Protein AF-A0A2V1NZA7-F1 (afdb_monomer)

pLDDT: mean 83.91, std 18.65, range [34.03, 98.44]

Nearest PDB structures (foldseek):
  2zdi-assembly1_B-2  TM=2.696E-01  e=7.679E+00  Pyrococcus horikoshii

Mean predicted aligned error: 8.19 Å

Sequence (92 aa):
MLQDVEGKMTARHDLQEVIELLQASDNPVAQMRDWISDSGGDWCDDSHAGLFEVQYLGIAGIGVGPVAAVRAWIKNATATIQSDVAAYSLAS

Organism: NCBI:txid1914409

Secondary structure (DSSP, 8-state):
----STTSS-----HHHHHHHHHH-S-HHHHHHHHHHHTT----TT-SSSEEEEEETTEEEEEESHHHHHHHHHHHHHHHHHHHHHHHHH--

Radius of gyration: 15.6 Å; Cα contacts (8 Å, |Δi|>4): 86; chains: 1; bounding box: 34×48×39 Å

Foldseek 3Di:
DPDPDPPLDPDPDDLVNLLVPLVPDPCSLVVLCVVCVSVVHDDDPVQQAAWDWRQDPNFIAIDGDSVRSSVSRSVRSVVVVVVVVVVVVVVD

Solvent-accessible surface area (backbone atoms only — not comparable to full-atom values): 5594 Å² total; per-residue (Å²): 144,85,88,83,68,87,88,77,66,72,80,79,71,52,74,65,58,50,46,54,53,43,72,71,40,96,50,42,55,62,53,51,47,50,52,39,45,76,72,71,46,87,77,78,86,85,47,78,84,39,85,26,77,41,79,55,98,91,41,65,5,62,25,70,8,56,68,40,3,48,54,35,26,50,52,45,52,52,50,50,56,5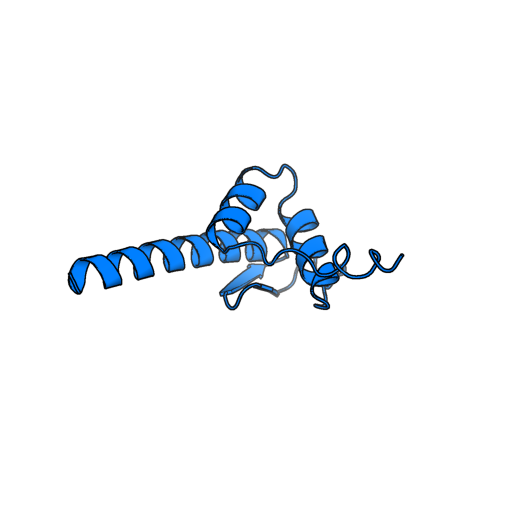5,49,53,54,51,54,52,65,75,75,108

Structure (mmCIF, N/CA/C/O backbone):
data_AF-A0A2V1NZA7-F1
#
_entry.id   AF-A0A2V1NZA7-F1
#
loop_
_atom_site.group_PDB
_atom_site.id
_atom_site.type_symbol
_atom_site.label_atom_id
_atom_site.label_alt_id
_atom_site.label_comp_id
_atom_site.label_asym_id
_atom_site.label_entity_id
_atom_site.label_seq_id
_atom_site.pdbx_PDB_ins_code
_atom_site.Cartn_x
_atom_site.Cartn_y
_atom_site.Cartn_z
_atom_site.occupancy
_atom_site.B_iso_or_equiv
_atom_site.auth_seq_id
_atom_site.auth_comp_id
_atom_site.auth_asym_id
_atom_site.auth_atom_id
_atom_site.pdbx_PDB_model_num
ATOM 1 N N . MET A 1 1 ? -5.691 -38.655 6.509 1.00 41.91 1 MET A N 1
ATOM 2 C CA . MET A 1 1 ? -4.546 -37.869 6.011 1.00 41.91 1 MET A CA 1
ATOM 3 C C . MET A 1 1 ? -5.059 -36.973 4.897 1.00 41.91 1 MET A C 1
ATOM 5 O O . MET A 1 1 ? -5.052 -37.370 3.746 1.00 41.91 1 MET A O 1
ATOM 9 N N . LEU A 1 2 ? -5.637 -35.837 5.278 1.00 42.94 2 LEU A N 1
ATOM 10 C CA . LEU A 1 2 ? -6.049 -34.754 4.383 1.00 42.94 2 LEU A CA 1
ATOM 11 C C . LEU A 1 2 ? -5.824 -33.472 5.188 1.00 42.94 2 LEU A C 1
ATOM 13 O O . LEU A 1 2 ? -6.741 -32.945 5.806 1.00 42.94 2 LEU A O 1
ATOM 17 N N . GLN A 1 3 ? -4.562 -33.071 5.289 1.00 45.06 3 GLN A N 1
ATOM 18 C CA . GLN A 1 3 ? -4.145 -31.784 5.836 1.00 45.06 3 GLN A CA 1
ATOM 19 C C . GLN A 1 3 ? -3.222 -31.159 4.799 1.00 45.06 3 GLN A C 1
ATOM 21 O O . GLN A 1 3 ? -2.025 -31.195 4.994 1.00 45.06 3 GLN A O 1
ATOM 26 N N . ASP A 1 4 ? -3.758 -30.693 3.668 1.00 46.12 4 ASP A N 1
ATOM 27 C CA . ASP A 1 4 ? -2.933 -30.081 2.607 1.00 46.12 4 ASP A CA 1
ATOM 28 C C . ASP A 1 4 ? -3.714 -29.075 1.736 1.00 46.12 4 ASP A C 1
ATOM 30 O O . ASP A 1 4 ? -3.459 -28.936 0.542 1.00 46.12 4 ASP A O 1
ATOM 34 N N . VAL A 1 5 ? -4.685 -28.343 2.304 1.00 45.31 5 VAL A N 1
ATOM 35 C CA . VAL A 1 5 ? -5.319 -27.213 1.577 1.00 45.31 5 VAL A CA 1
ATOM 36 C C . VAL A 1 5 ? -5.463 -25.931 2.412 1.00 45.31 5 VAL A C 1
ATOM 38 O O . VAL A 1 5 ? -5.661 -24.861 1.849 1.00 45.31 5 VAL A O 1
ATOM 41 N N . GLU A 1 6 ? -5.259 -25.973 3.732 1.00 44.12 6 GLU A N 1
ATOM 42 C CA . GLU A 1 6 ? -5.32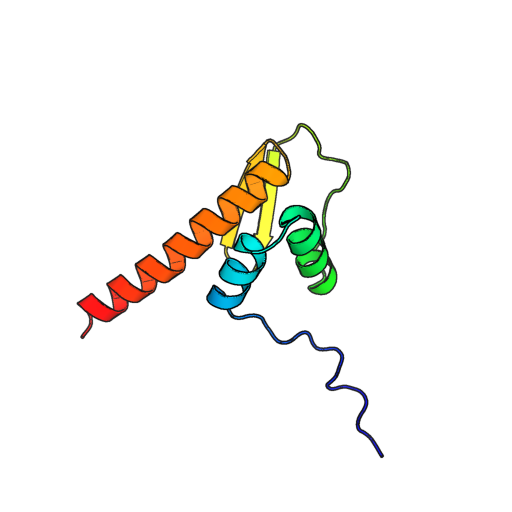3 -24.770 4.591 1.00 44.12 6 GLU A CA 1
ATOM 43 C C . GLU A 1 6 ? -4.034 -23.926 4.594 1.00 44.12 6 GLU A C 1
ATOM 45 O O . GLU A 1 6 ? -4.023 -22.821 5.123 1.00 44.12 6 GLU A O 1
ATOM 50 N N . GLY A 1 7 ? -2.952 -24.395 3.961 1.00 37.38 7 GLY A N 1
ATOM 51 C CA . GLY A 1 7 ? -1.667 -23.680 3.907 1.00 37.38 7 GLY A CA 1
ATOM 52 C C . GLY A 1 7 ? -1.515 -22.678 2.756 1.00 37.38 7 GLY A C 1
ATOM 53 O O . GLY A 1 7 ? -0.466 -22.052 2.637 1.00 37.38 7 GLY A O 1
ATOM 54 N N . LYS A 1 8 ? -2.519 -22.531 1.881 1.00 36.72 8 LYS A N 1
ATOM 55 C CA . LYS A 1 8 ? -2.422 -21.694 0.671 1.00 36.72 8 LYS A CA 1
ATOM 56 C C . LYS A 1 8 ? -3.671 -20.843 0.457 1.00 36.72 8 LYS A C 1
ATOM 58 O O . LYS A 1 8 ? -4.246 -20.808 -0.625 1.00 36.72 8 LYS A O 1
ATOM 63 N N . MET A 1 9 ? -4.107 -20.183 1.521 1.00 34.03 9 MET A N 1
ATOM 64 C CA . MET A 1 9 ? -5.224 -19.24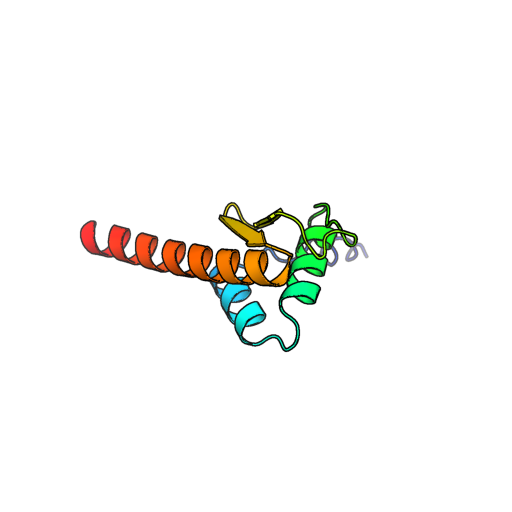4 1.474 1.00 34.03 9 MET A CA 1
ATOM 65 C C . MET A 1 9 ? -4.897 -17.995 2.291 1.00 34.03 9 MET A C 1
ATOM 67 O O . MET A 1 9 ? -5.690 -17.617 3.144 1.00 34.03 9 MET A O 1
ATOM 71 N N . THR A 1 10 ? -3.684 -17.458 2.054 1.00 44.41 10 THR A N 1
ATOM 72 C CA . THR A 1 10 ? -3.153 -16.160 2.522 1.00 44.41 10 THR A CA 1
ATOM 73 C C . THR A 1 10 ? -4.008 -15.552 3.622 1.00 44.41 10 THR A C 1
ATOM 75 O O . THR A 1 10 ? -5.045 -14.953 3.335 1.00 44.41 10 THR A O 1
ATOM 78 N N . ALA A 1 11 ? -3.594 -15.753 4.881 1.00 48.78 11 ALA A N 1
ATOM 79 C CA . ALA A 1 11 ? -4.222 -15.098 6.021 1.00 48.78 11 ALA A CA 1
ATOM 80 C C . ALA A 1 11 ? -4.481 -13.643 5.626 1.00 48.78 11 ALA A C 1
ATOM 82 O O . ALA A 1 11 ? -3.557 -12.930 5.234 1.00 48.78 11 ALA A O 1
ATOM 83 N N . ARG A 1 12 ? -5.759 -13.260 5.574 1.00 56.00 12 ARG A N 1
ATOM 84 C CA . ARG A 1 12 ? -6.156 -11.912 5.188 1.00 56.00 12 ARG A CA 1
ATOM 85 C C . ARG A 1 12 ? -5.529 -10.991 6.223 1.00 56.00 12 ARG A C 1
ATOM 87 O O . ARG A 1 12 ? -6.047 -10.932 7.333 1.00 56.00 12 ARG A O 1
ATOM 94 N N . HIS A 1 13 ? -4.419 -10.345 5.873 1.00 64.19 13 HIS A N 1
ATOM 95 C CA . HIS A 1 13 ? -3.799 -9.361 6.745 1.00 64.19 13 HIS A CA 1
ATOM 96 C C . HIS A 1 13 ? -4.870 -8.336 7.115 1.00 64.19 13 HIS A C 1
ATOM 98 O O . HIS A 1 13 ? -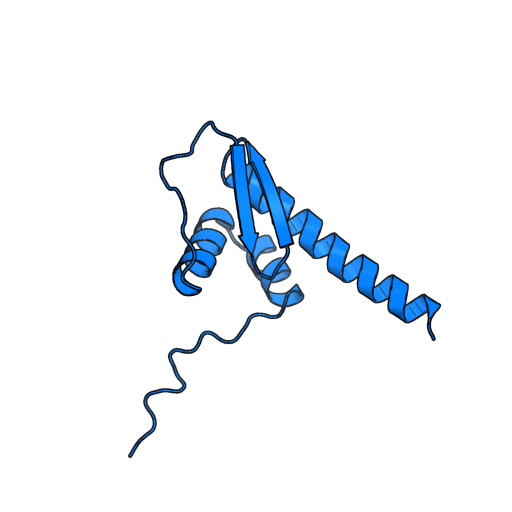5.605 -7.852 6.238 1.00 64.19 13 HIS A O 1
ATOM 104 N N . ASP A 1 14 ? -5.000 -8.041 8.403 1.00 86.44 14 ASP A N 1
ATOM 105 C CA . ASP A 1 14 ? -5.826 -6.915 8.799 1.00 86.44 14 ASP A CA 1
ATOM 106 C C . ASP A 1 14 ? -5.148 -5.606 8.358 1.00 86.44 14 ASP A C 1
ATOM 108 O O . ASP A 1 14 ? -3.947 -5.549 8.087 1.00 86.44 14 ASP A O 1
ATOM 112 N N . LEU A 1 15 ? -5.935 -4.541 8.193 1.00 91.19 15 LEU A N 1
ATOM 113 C CA . LEU A 1 15 ? -5.420 -3.296 7.623 1.00 91.19 15 LEU A CA 1
ATOM 114 C C . LEU A 1 15 ? -4.283 -2.693 8.467 1.00 91.19 15 LEU A C 1
ATOM 116 O O . LEU A 1 15 ? -3.389 -2.054 7.912 1.00 91.19 15 LEU A O 1
ATOM 120 N N . GLN A 1 16 ? -4.316 -2.893 9.786 1.00 93.00 16 GLN A N 1
ATOM 121 C CA . GLN A 1 16 ? -3.317 -2.352 10.698 1.00 93.00 16 GLN A CA 1
ATOM 122 C C . GLN A 1 16 ? -1.979 -3.085 10.548 1.00 93.00 16 GLN A C 1
ATOM 124 O O . GLN A 1 16 ? -0.951 -2.432 10.373 1.00 93.00 16 GLN A O 1
ATOM 129 N N . GLU A 1 17 ? -2.000 -4.415 10.516 1.00 93.69 17 GLU A N 1
ATOM 130 C CA . GLU A 1 17 ? -0.827 -5.258 10.291 1.00 93.69 17 GLU A CA 1
ATOM 131 C C . GLU A 1 17 ? -0.152 -4.918 8.954 1.00 93.69 17 GLU A C 1
ATOM 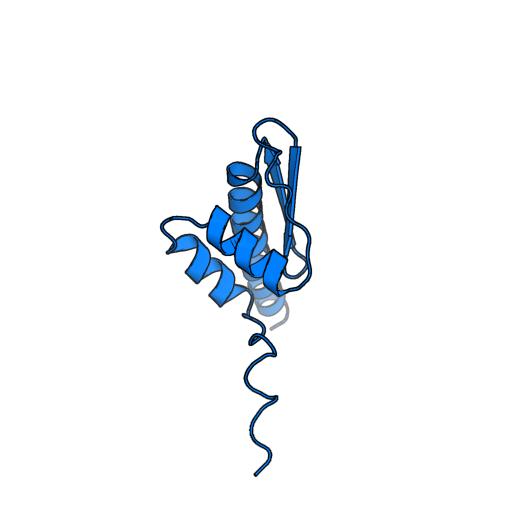133 O O . GLU A 1 17 ? 1.064 -4.741 8.896 1.00 93.69 17 GLU A O 1
ATOM 138 N N . VAL A 1 18 ? -0.930 -4.730 7.879 1.00 94.81 18 VAL A N 1
ATOM 139 C CA . VAL A 1 18 ? -0.388 -4.329 6.566 1.00 94.81 18 VAL A CA 1
ATOM 140 C C . VAL A 1 18 ? 0.355 -2.996 6.641 1.00 94.81 18 VAL A C 1
ATOM 142 O O . VAL A 1 18 ? 1.433 -2.856 6.060 1.00 94.81 18 VAL A O 1
ATOM 145 N N . ILE A 1 19 ? -0.211 -2.003 7.334 1.00 96.31 19 ILE A N 1
ATOM 146 C CA . ILE A 1 19 ? 0.425 -0.691 7.493 1.00 96.31 19 ILE A CA 1
ATOM 147 C C . ILE A 1 19 ? 1.745 -0.835 8.251 1.00 96.31 19 ILE A C 1
ATOM 149 O O . ILE A 1 19 ? 2.758 -0.301 7.798 1.00 96.31 19 ILE A O 1
ATOM 153 N N . GLU A 1 20 ? 1.743 -1.557 9.371 1.00 96.44 20 GLU A N 1
ATOM 154 C CA . GLU A 1 20 ? 2.925 -1.758 10.213 1.00 96.44 20 GLU A CA 1
ATOM 155 C C . GLU A 1 20 ? 4.040 -2.485 9.448 1.00 96.44 20 GLU A C 1
ATOM 157 O O . GLU A 1 20 ? 5.188 -2.033 9.448 1.00 96.44 20 GLU A O 1
ATOM 162 N N . LEU A 1 21 ? 3.699 -3.546 8.710 1.00 96.38 21 LEU A N 1
ATOM 163 C CA . LEU A 1 21 ? 4.645 -4.298 7.885 1.00 96.38 21 LEU A CA 1
ATOM 164 C C . LEU A 1 21 ? 5.265 -3.431 6.780 1.00 96.38 21 LEU A C 1
ATOM 166 O O . LEU A 1 21 ? 6.483 -3.447 6.611 1.00 96.38 21 LEU A O 1
ATOM 170 N N . LEU A 1 22 ? 4.468 -2.627 6.064 1.00 96.69 22 LEU A N 1
ATOM 171 C CA . LEU A 1 22 ? 4.997 -1.737 5.021 1.00 96.69 22 LEU A CA 1
ATOM 172 C C . LEU A 1 22 ? 5.862 -0.614 5.589 1.00 96.69 22 LEU A C 1
ATOM 174 O O . LEU A 1 22 ? 6.841 -0.222 4.959 1.00 96.69 22 LEU A O 1
ATOM 178 N N . GLN A 1 23 ? 5.509 -0.074 6.754 1.00 96.50 23 GLN A N 1
ATOM 179 C CA . GLN A 1 23 ? 6.301 0.970 7.403 1.00 96.50 23 GLN A CA 1
ATOM 180 C C . GLN A 1 23 ? 7.644 0.444 7.918 1.00 96.50 23 GLN A C 1
ATOM 182 O O . GLN A 1 23 ? 8.623 1.188 7.910 1.00 96.50 23 GLN A O 1
ATOM 187 N N . ALA A 1 24 ? 7.697 -0.822 8.338 1.00 96.56 24 ALA A N 1
ATOM 188 C CA . ALA A 1 24 ? 8.916 -1.489 8.789 1.00 96.56 24 ALA A CA 1
ATOM 189 C C . ALA A 1 24 ? 9.765 -2.078 7.643 1.00 96.56 24 ALA A C 1
ATOM 191 O O . ALA A 1 24 ? 10.882 -2.533 7.882 1.00 96.56 24 ALA A O 1
ATOM 192 N N . SER A 1 25 ? 9.243 -2.100 6.416 1.00 97.12 25 SER A N 1
ATOM 193 C CA . SER A 1 25 ? 9.889 -2.726 5.263 1.00 97.12 25 SER A CA 1
ATOM 194 C C . SER A 1 25 ? 11.026 -1.882 4.691 1.00 97.12 25 SER A C 1
ATOM 196 O O . SER A 1 25 ? 10.853 -0.697 4.405 1.00 97.12 25 SER A O 1
ATOM 198 N N . ASP A 1 26 ? 12.160 -2.521 4.399 1.00 96.31 26 ASP A N 1
ATOM 199 C CA . ASP A 1 26 ? 13.258 -1.905 3.640 1.00 96.31 26 ASP A CA 1
ATOM 200 C C . ASP A 1 26 ? 12.870 -1.636 2.173 1.00 96.31 26 ASP A C 1
ATOM 202 O O . ASP A 1 26 ? 13.472 -0.795 1.500 1.00 96.31 26 ASP A O 1
ATOM 206 N N . ASN A 1 27 ? 11.859 -2.347 1.657 1.00 97.00 27 ASN A N 1
ATOM 207 C CA . ASN A 1 27 ? 11.348 -2.170 0.302 1.00 97.00 27 ASN A CA 1
ATOM 208 C C . ASN A 1 27 ? 9.817 -2.346 0.246 1.00 97.00 27 ASN A C 1
ATOM 210 O O . ASN A 1 27 ? 9.315 -3.369 -0.236 1.00 97.00 27 ASN A O 1
ATOM 214 N N . PRO A 1 28 ? 9.052 -1.329 0.680 1.00 97.25 28 PRO A N 1
ATOM 215 C CA . PRO A 1 28 ? 7.593 -1.408 0.730 1.00 97.25 28 PRO A CA 1
ATOM 216 C C . PRO A 1 28 ? 6.948 -1.545 -0.653 1.00 97.25 28 PRO A C 1
ATOM 218 O O . PRO A 1 28 ? 5.830 -2.036 -0.767 1.00 97.25 28 PRO A O 1
ATOM 221 N N . VAL A 1 29 ? 7.636 -1.128 -1.722 1.00 96.69 29 VAL A N 1
ATOM 222 C CA . VAL A 1 29 ? 7.125 -1.274 -3.091 1.00 96.69 29 VAL A CA 1
ATOM 223 C C . VAL A 1 29 ? 7.158 -2.729 -3.537 1.00 96.69 29 VAL A C 1
ATOM 225 O O . VAL A 1 29 ? 6.152 -3.221 -4.041 1.00 96.69 29 VAL A O 1
ATOM 228 N N . ALA A 1 30 ? 8.283 -3.419 -3.330 1.00 96.69 30 ALA A N 1
ATOM 229 C CA . ALA A 1 30 ? 8.385 -4.840 -3.651 1.00 96.69 30 ALA A CA 1
ATOM 230 C C . ALA A 1 30 ? 7.389 -5.660 -2.823 1.00 96.69 30 ALA A C 1
ATOM 232 O O . ALA A 1 30 ? 6.661 -6.475 -3.373 1.00 96.69 30 ALA A O 1
ATOM 233 N N . GLN A 1 31 ? 7.276 -5.362 -1.528 1.00 97.19 31 GLN A N 1
ATOM 234 C CA . GLN A 1 31 ? 6.336 -6.065 -0.663 1.00 97.19 31 GLN A CA 1
ATOM 235 C C . GLN A 1 31 ? 4.869 -5.846 -1.072 1.00 97.19 31 GLN A C 1
ATOM 237 O O . GLN A 1 31 ? 4.104 -6.804 -1.139 1.00 97.19 31 GLN A O 1
ATOM 242 N N . MET A 1 32 ? 4.474 -4.610 -1.405 1.00 96.69 32 MET A N 1
ATOM 243 C CA . MET A 1 32 ? 3.125 -4.337 -1.915 1.00 96.69 32 MET A CA 1
ATOM 244 C C . MET A 1 32 ? 2.859 -5.066 -3.241 1.00 96.69 32 MET A C 1
ATOM 246 O O . MET A 1 32 ? 1.772 -5.606 -3.435 1.00 96.69 32 MET A O 1
ATOM 250 N N . ARG A 1 33 ? 3.844 -5.102 -4.149 1.00 96.44 33 ARG A N 1
ATOM 251 C CA . ARG A 1 33 ? 3.748 -5.849 -5.410 1.00 96.44 33 ARG A CA 1
ATOM 252 C C . ARG A 1 33 ? 3.496 -7.332 -5.167 1.00 96.44 33 ARG A C 1
ATOM 254 O O . ARG A 1 33 ? 2.610 -7.894 -5.812 1.00 96.44 33 ARG A O 1
ATOM 261 N N . ASP A 1 34 ? 4.254 -7.942 -4.260 1.00 95.56 34 ASP A N 1
ATOM 262 C CA . ASP A 1 34 ? 4.125 -9.363 -3.937 1.00 95.56 34 ASP A CA 1
ATOM 263 C C . ASP A 1 34 ? 2.722 -9.656 -3.403 1.00 95.56 34 ASP A C 1
ATOM 265 O O . ASP A 1 34 ? 2.041 -10.537 -3.915 1.00 95.56 34 ASP A O 1
ATOM 269 N N . TRP A 1 35 ? 2.216 -8.843 -2.471 1.00 95.31 35 TRP A N 1
ATOM 270 C CA . TRP A 1 35 ? 0.866 -9.025 -1.934 1.00 95.31 35 TRP A CA 1
ATOM 271 C C . TRP A 1 35 ? -0.246 -8.830 -2.961 1.00 95.31 35 TRP A C 1
ATOM 273 O O . TRP A 1 35 ? -1.215 -9.589 -2.967 1.00 95.31 35 TRP A O 1
ATOM 283 N N . ILE A 1 36 ? -0.127 -7.832 -3.838 1.00 94.38 36 ILE A N 1
ATOM 284 C CA . ILE A 1 36 ? -1.096 -7.631 -4.918 1.00 94.38 36 ILE A CA 1
ATOM 285 C C . ILE A 1 36 ? -1.085 -8.842 -5.849 1.00 94.38 36 ILE A C 1
ATOM 287 O O . ILE A 1 36 ? -2.151 -9.396 -6.111 1.00 94.38 36 ILE A O 1
ATOM 291 N N . SER A 1 37 ? 0.096 -9.310 -6.252 1.00 94.56 37 SER A N 1
ATOM 292 C CA . SER A 1 37 ? 0.256 -10.483 -7.120 1.00 94.56 37 SER A CA 1
ATOM 293 C C . SER A 1 37 ? -0.292 -11.760 -6.468 1.00 94.56 37 SER A C 1
ATOM 295 O O . SER A 1 37 ? -1.062 -12.491 -7.089 1.00 94.56 37 SER A O 1
ATOM 297 N N . ASP A 1 38 ? 0.021 -11.995 -5.191 1.00 93.19 38 ASP A N 1
ATOM 298 C CA . ASP A 1 38 ? -0.459 -13.145 -4.414 1.00 93.19 38 ASP A CA 1
ATOM 299 C C . ASP A 1 38 ? -1.979 -13.114 -4.200 1.00 93.19 38 ASP A C 1
ATOM 301 O O . ASP A 1 38 ? -2.622 -14.161 -4.099 1.00 93.19 38 ASP A O 1
ATOM 305 N N . SER A 1 39 ? -2.576 -11.918 -4.173 1.00 89.06 39 SER A N 1
ATOM 306 C CA . SER A 1 39 ? -4.031 -11.732 -4.142 1.00 89.06 3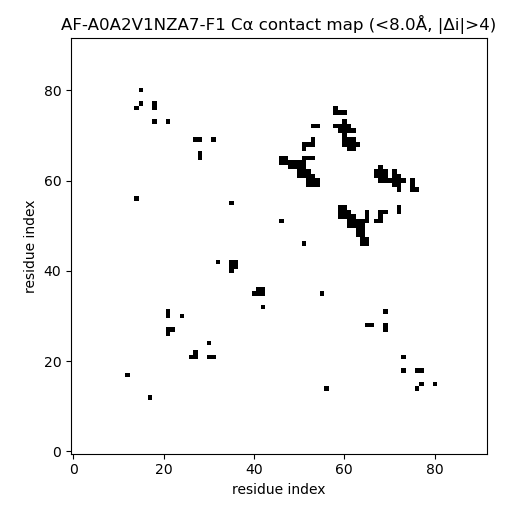9 SER A CA 1
ATOM 307 C C . SER A 1 39 ? -4.707 -11.855 -5.518 1.00 89.06 39 SER A C 1
ATOM 309 O O . SER A 1 39 ? -5.930 -11.741 -5.610 1.00 89.06 39 SER A O 1
ATOM 311 N N . GLY A 1 40 ? -3.937 -12.119 -6.581 1.00 92.06 40 GLY A N 1
ATOM 312 C CA . GLY A 1 40 ? -4.415 -12.239 -7.962 1.00 92.06 40 GLY A CA 1
ATOM 313 C C . GLY A 1 40 ? -4.579 -10.906 -8.699 1.00 92.06 40 GLY A C 1
ATOM 314 O O . GLY A 1 40 ? -5.199 -10.872 -9.761 1.00 92.06 40 GLY A O 1
ATOM 315 N N . GLY A 1 41 ? -4.066 -9.813 -8.133 1.00 92.31 41 GLY A N 1
ATOM 316 C CA . GLY A 1 41 ? -3.990 -8.510 -8.785 1.00 92.31 41 GLY A CA 1
ATOM 317 C C . GLY A 1 41 ? -2.846 -8.425 -9.796 1.00 92.31 41 GLY A C 1
ATOM 318 O O . GLY A 1 41 ? -1.968 -9.283 -9.845 1.00 92.31 41 GLY A O 1
ATOM 319 N N . ASP A 1 42 ? -2.866 -7.363 -10.599 1.00 92.75 42 ASP A N 1
ATOM 320 C CA . ASP A 1 42 ? -1.844 -7.086 -11.609 1.00 92.75 42 ASP A CA 1
ATOM 321 C C . ASP A 1 42 ? -0.943 -5.926 -11.165 1.00 92.75 42 ASP A C 1
ATOM 323 O O . ASP A 1 42 ? -1.410 -4.953 -10.564 1.00 92.75 42 ASP A O 1
ATOM 327 N N . TRP A 1 43 ? 0.350 -6.029 -11.467 1.00 93.62 43 TRP A N 1
ATOM 328 C CA . TRP A 1 43 ? 1.346 -5.012 -11.151 1.00 93.62 43 TRP A CA 1
ATOM 329 C C . TRP A 1 43 ? 2.185 -4.686 -12.386 1.00 93.62 43 TRP A C 1
ATOM 331 O O . TRP A 1 43 ? 2.934 -5.517 -12.893 1.00 93.62 43 TRP A O 1
ATOM 341 N N . CYS A 1 44 ? 2.108 -3.436 -12.844 1.00 89.25 44 CYS A N 1
ATOM 342 C CA . CYS A 1 44 ? 2.833 -2.989 -14.030 1.00 89.25 44 CYS A CA 1
ATOM 343 C C . CYS A 1 44 ? 4.294 -2.634 -13.709 1.00 89.25 44 CYS A C 1
ATOM 345 O O . CYS A 1 44 ? 4.587 -1.541 -13.213 1.00 89.25 44 CYS A O 1
ATOM 347 N N . ASP A 1 45 ? 5.220 -3.530 -14.054 1.00 84.81 45 ASP A N 1
ATOM 348 C CA . ASP A 1 45 ? 6.661 -3.329 -13.848 1.00 84.81 45 ASP A CA 1
ATOM 349 C C . ASP A 1 45 ? 7.270 -2.230 -14.742 1.00 84.81 45 ASP A C 1
ATOM 351 O O . ASP A 1 45 ? 8.264 -1.618 -14.362 1.00 84.81 45 ASP A O 1
ATOM 355 N N . ASP A 1 46 ? 6.656 -1.888 -15.878 1.00 78.56 46 ASP A N 1
ATOM 356 C CA . ASP A 1 46 ? 7.232 -0.957 -16.869 1.00 78.56 46 ASP A CA 1
ATOM 357 C C . ASP A 1 46 ? 7.020 0.541 -16.542 1.00 78.56 46 ASP A C 1
ATOM 359 O O . ASP A 1 46 ? 7.444 1.444 -17.269 1.00 78.56 46 ASP A O 1
ATOM 363 N N . SER A 1 47 ? 6.345 0.853 -15.436 1.00 66.94 47 SER A N 1
ATOM 364 C CA . SER A 1 47 ? 5.758 2.176 -15.175 1.00 66.94 47 SER A CA 1
ATOM 365 C C . SER A 1 47 ? 6.632 3.094 -14.305 1.00 66.94 47 SER A C 1
ATOM 367 O O . SER A 1 47 ? 6.283 3.497 -13.197 1.00 66.94 47 SER A O 1
ATOM 369 N N . HIS A 1 48 ? 7.811 3.471 -14.794 1.00 66.94 48 HIS A N 1
ATOM 370 C CA . HIS A 1 48 ? 8.753 4.249 -13.972 1.00 66.94 48 HIS A CA 1
ATOM 371 C C . HIS A 1 48 ? 8.522 5.777 -13.993 1.00 66.94 48 HIS A C 1
ATOM 373 O O . HIS A 1 48 ? 9.065 6.481 -13.144 1.00 66.94 48 HIS A O 1
ATOM 379 N N . ALA A 1 49 ? 7.701 6.305 -14.914 1.00 71.69 49 ALA A N 1
ATOM 380 C CA . ALA A 1 49 ? 7.493 7.756 -15.083 1.00 71.69 49 ALA A CA 1
ATOM 381 C C . ALA A 1 49 ? 6.022 8.205 -15.250 1.00 71.69 49 ALA A C 1
ATOM 383 O O . ALA A 1 49 ? 5.766 9.382 -15.501 1.00 71.69 49 ALA A O 1
ATOM 384 N N . GLY A 1 50 ? 5.054 7.288 -15.131 1.00 86.75 50 GLY A N 1
ATOM 385 C CA . GLY A 1 50 ? 3.623 7.564 -15.315 1.00 86.75 50 GLY A CA 1
ATOM 386 C C . GLY A 1 50 ? 2.838 7.667 -14.005 1.00 86.75 50 GLY A C 1
ATOM 387 O O . GLY A 1 50 ? 3.368 7.415 -12.923 1.00 86.75 50 GLY A O 1
ATOM 388 N N . LEU A 1 51 ? 1.553 8.022 -14.107 1.00 92.50 51 LEU A N 1
ATOM 389 C CA . LEU A 1 51 ? 0.616 7.861 -12.995 1.00 92.50 51 LEU A CA 1
ATOM 390 C C . LEU A 1 51 ? 0.508 6.369 -12.656 1.00 92.50 51 LEU A C 1
ATOM 392 O O . LEU A 1 51 ? 0.297 5.551 -13.548 1.00 92.50 51 LEU A O 1
ATOM 396 N N . PHE A 1 52 ? 0.658 6.041 -11.380 1.00 94.94 52 PHE A N 1
ATOM 397 C CA . PHE A 1 52 ? 0.541 4.694 -10.849 1.00 94.94 52 PHE A CA 1
ATOM 398 C C . PHE A 1 52 ? -0.521 4.681 -9.755 1.00 94.94 52 PHE A C 1
ATOM 400 O O . PHE A 1 52 ? -0.566 5.581 -8.908 1.00 94.94 52 PHE A O 1
ATOM 407 N N . GLU A 1 53 ? -1.361 3.656 -9.774 1.00 95.50 53 GLU A N 1
ATOM 408 C CA . GLU A 1 53 ? -2.39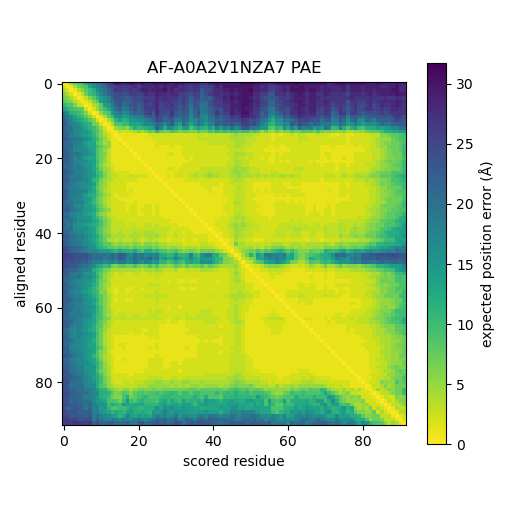2 3.424 -8.774 1.00 95.50 53 GLU A CA 1
ATOM 409 C C . GLU A 1 53 ? -2.147 2.078 -8.102 1.00 95.50 53 GLU A C 1
ATOM 411 O O . GLU A 1 53 ? -1.953 1.058 -8.757 1.00 95.50 53 GLU A O 1
ATOM 416 N N . VAL A 1 54 ? -2.156 2.095 -6.775 1.00 96.69 54 VAL A N 1
ATOM 417 C CA . VAL A 1 54 ? -2.179 0.909 -5.928 1.00 96.69 54 VAL A CA 1
ATOM 418 C C . VAL A 1 54 ? -3.572 0.805 -5.332 1.00 96.69 54 VAL A C 1
ATOM 420 O O . VAL A 1 54 ? -3.978 1.684 -4.575 1.00 96.69 54 VAL A O 1
ATOM 423 N N . GLN A 1 55 ? -4.278 -0.281 -5.631 1.00 96.00 55 GLN A N 1
ATOM 424 C CA . GLN A 1 55 ? -5.559 -0.613 -5.018 1.00 96.00 55 GLN A CA 1
ATOM 425 C C . GLN A 1 55 ? -5.390 -1.903 -4.214 1.00 96.00 55 GLN A C 1
ATOM 427 O O . GLN A 1 55 ? -5.219 -2.979 -4.778 1.00 96.00 55 GLN A O 1
ATOM 432 N N . TYR A 1 56 ? -5.443 -1.798 -2.887 1.00 95.31 56 TYR A N 1
ATOM 433 C CA . TYR A 1 56 ? -5.284 -2.946 -1.992 1.00 95.31 56 TYR A CA 1
ATOM 434 C C . TYR A 1 56 ? -6.161 -2.779 -0.750 1.00 95.31 56 TYR A C 1
ATOM 436 O O . TYR A 1 56 ? -6.298 -1.669 -0.235 1.00 95.31 56 TYR A O 1
ATOM 444 N N . LEU A 1 57 ? -6.820 -3.864 -0.322 1.00 93.00 57 LEU A N 1
ATOM 445 C CA . LEU A 1 57 ? -7.803 -3.879 0.778 1.00 93.00 57 LEU A CA 1
ATOM 446 C C . LEU A 1 57 ? -8.872 -2.767 0.695 1.00 93.00 57 LEU A C 1
ATOM 448 O O . LEU A 1 57 ? -9.278 -2.198 1.702 1.00 93.00 57 LEU A O 1
ATOM 452 N N . GLY A 1 58 ? -9.333 -2.438 -0.517 1.00 92.69 58 GLY A N 1
ATOM 453 C CA . GLY A 1 58 ? -10.357 -1.407 -0.740 1.00 92.69 58 GLY A CA 1
ATOM 454 C C . GLY A 1 58 ? -9.859 0.041 -0.642 1.00 92.69 58 GLY A C 1
ATOM 455 O O . GLY A 1 58 ? -10.646 0.963 -0.828 1.00 92.69 58 GLY A O 1
ATOM 456 N N . ILE A 1 59 ? -8.561 0.260 -0.414 1.00 96.25 59 ILE A N 1
ATOM 457 C CA . ILE A 1 59 ? -7.944 1.590 -0.341 1.00 96.25 59 ILE A CA 1
ATOM 458 C C . ILE A 1 59 ? -7.092 1.834 -1.582 1.00 96.25 59 ILE A C 1
ATOM 460 O O . ILE A 1 59 ? -6.337 0.955 -2.007 1.00 96.25 59 ILE A O 1
ATOM 464 N N . ALA A 1 60 ? -7.234 3.028 -2.155 1.00 97.38 60 ALA A N 1
ATOM 465 C CA . ALA A 1 60 ? -6.455 3.482 -3.297 1.00 97.38 60 ALA A CA 1
ATOM 466 C C . ALA A 1 60 ? -5.321 4.411 -2.845 1.00 97.38 60 ALA A C 1
ATOM 468 O O . ALA A 1 60 ? -5.512 5.292 -2.002 1.00 97.38 60 ALA A O 1
ATOM 469 N N . GLY A 1 61 ? -4.144 4.240 -3.438 1.00 98.00 61 GLY A N 1
ATOM 470 C CA . GLY A 1 61 ? -3.007 5.147 -3.345 1.00 98.00 61 GLY A CA 1
ATOM 471 C C . GLY A 1 61 ? -2.530 5.512 -4.741 1.00 98.00 61 GLY A C 1
ATOM 472 O O . GLY A 1 61 ? -2.180 4.635 -5.522 1.00 98.00 61 GLY A O 1
ATOM 473 N N . ILE A 1 62 ? -2.513 6.805 -5.058 1.00 97.06 62 ILE A N 1
ATOM 474 C CA . ILE A 1 62 ? -2.196 7.298 -6.402 1.00 97.06 62 ILE A CA 1
ATOM 475 C C . ILE A 1 62 ? -0.978 8.214 -6.326 1.00 97.06 62 ILE A C 1
ATOM 477 O O . ILE A 1 62 ? -0.896 9.089 -5.461 1.00 97.06 62 ILE A O 1
ATOM 481 N N . GLY A 1 63 ? -0.032 8.034 -7.244 1.00 95.81 63 GLY A N 1
ATOM 482 C CA . GLY A 1 63 ? 1.151 8.881 -7.338 1.00 95.81 63 GLY A CA 1
ATOM 483 C C . GLY A 1 63 ? 1.911 8.708 -8.648 1.00 95.81 63 GLY A C 1
ATOM 484 O O . GLY A 1 63 ? 1.617 7.819 -9.438 1.00 95.81 63 GLY A O 1
ATOM 485 N N . VAL A 1 64 ? 2.896 9.574 -8.894 1.00 94.38 64 VAL A N 1
ATOM 486 C CA . VAL A 1 64 ? 3.796 9.427 -10.048 1.00 94.38 64 VAL A CA 1
ATOM 487 C C . VAL A 1 64 ? 4.811 8.327 -9.736 1.00 94.38 64 VAL A C 1
ATOM 489 O O . VAL A 1 64 ? 5.711 8.518 -8.913 1.00 94.38 64 VAL A O 1
ATOM 492 N N . GLY A 1 65 ? 4.628 7.173 -10.372 1.00 94.44 65 GLY A N 1
ATOM 493 C CA . GLY A 1 65 ? 5.388 5.952 -10.137 1.00 94.44 65 GLY A CA 1
ATOM 494 C C . GLY A 1 65 ? 4.990 5.184 -8.863 1.00 94.44 65 GLY A C 1
ATOM 495 O O . GLY A 1 65 ? 4.337 5.720 -7.956 1.00 94.44 65 GLY A O 1
ATOM 496 N N . PRO A 1 66 ? 5.432 3.919 -8.755 1.00 95.25 66 PRO A N 1
ATOM 497 C CA . PRO A 1 66 ? 4.991 2.993 -7.712 1.00 95.25 66 PRO A CA 1
ATOM 498 C C . PRO A 1 66 ? 5.383 3.443 -6.302 1.00 95.25 66 PRO A C 1
ATOM 500 O O . PRO A 1 66 ? 4.613 3.288 -5.359 1.00 95.25 66 PRO A O 1
ATOM 503 N N . VAL A 1 67 ? 6.542 4.089 -6.143 1.00 95.50 67 VAL A N 1
ATOM 504 C CA . VAL A 1 67 ? 6.990 4.596 -4.837 1.00 95.50 67 VAL A CA 1
ATOM 505 C C . VAL A 1 67 ? 6.020 5.650 -4.287 1.00 95.50 67 VAL A C 1
ATOM 507 O O . VAL A 1 67 ? 5.690 5.648 -3.101 1.00 95.50 67 VAL A O 1
ATOM 510 N N . ALA A 1 68 ? 5.557 6.575 -5.134 1.00 96.31 68 ALA A N 1
ATOM 511 C CA . ALA A 1 68 ? 4.621 7.609 -4.708 1.00 96.31 68 ALA A CA 1
ATOM 512 C C . ALA A 1 68 ? 3.232 7.024 -4.422 1.00 96.31 68 ALA A C 1
ATOM 514 O O . ALA A 1 68 ? 2.623 7.399 -3.421 1.00 96.31 68 ALA A O 1
ATOM 515 N N . ALA A 1 69 ? 2.775 6.082 -5.250 1.00 97.25 69 ALA A N 1
ATOM 516 C CA . ALA A 1 69 ? 1.502 5.393 -5.067 1.00 97.25 69 ALA A CA 1
ATOM 517 C C . ALA A 1 69 ? 1.454 4.581 -3.761 1.00 97.25 69 ALA A C 1
ATOM 519 O O . ALA A 1 69 ? 0.506 4.724 -2.993 1.00 97.25 69 ALA A O 1
ATOM 520 N N . VAL A 1 70 ? 2.508 3.820 -3.438 1.00 97.75 70 VAL A N 1
ATOM 521 C CA . VAL A 1 70 ? 2.594 3.051 -2.181 1.00 97.75 70 VAL A 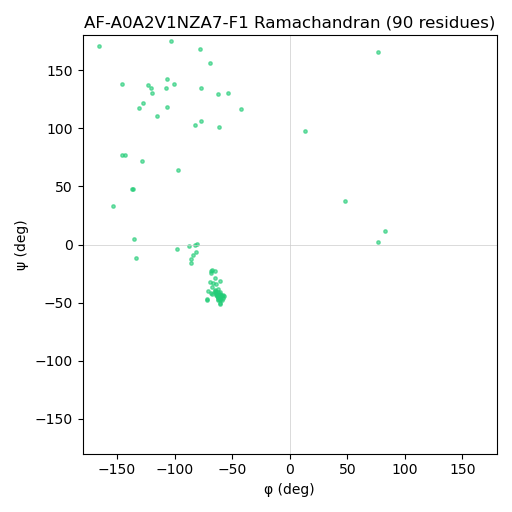CA 1
ATOM 522 C C . VAL A 1 70 ? 2.610 3.971 -0.961 1.00 97.75 70 VAL A C 1
ATOM 524 O O . VAL A 1 70 ? 1.876 3.735 -0.003 1.00 97.75 70 VAL A O 1
ATOM 527 N N . ARG A 1 71 ? 3.362 5.080 -0.996 1.00 98.12 71 ARG A N 1
ATOM 528 C CA . ARG A 1 71 ? 3.314 6.080 0.088 1.00 98.12 71 ARG A CA 1
ATOM 529 C C . ARG A 1 71 ? 1.922 6.688 0.256 1.00 98.12 71 ARG A C 1
ATOM 531 O O . ARG A 1 71 ? 1.483 6.901 1.385 1.00 98.12 71 ARG A O 1
ATOM 538 N N . ALA A 1 72 ? 1.237 6.980 -0.850 1.00 98.31 72 ALA A N 1
ATOM 539 C CA . ALA A 1 72 ? -0.130 7.487 -0.815 1.00 98.31 72 ALA A CA 1
ATOM 540 C C . ALA A 1 72 ? -1.100 6.446 -0.235 1.00 98.31 72 ALA A C 1
ATOM 542 O O . ALA A 1 72 ? -1.946 6.806 0.578 1.00 98.31 72 ALA A O 1
ATOM 543 N N . TRP A 1 73 ? -0.930 5.166 -0.578 1.00 98.44 73 TRP A N 1
ATOM 544 C CA . TRP A 1 73 ? -1.728 4.073 -0.025 1.00 98.44 73 TRP A CA 1
ATOM 545 C C . TRP A 1 73 ? -1.562 3.976 1.497 1.00 98.44 73 TRP A C 1
ATOM 547 O O . TRP A 1 73 ? -2.560 4.027 2.208 1.00 98.44 73 TRP A O 1
ATOM 557 N N . ILE A 1 74 ? -0.321 3.955 2.011 1.00 98.19 74 ILE A N 1
ATOM 558 C CA . ILE A 1 74 ? -0.038 3.900 3.463 1.00 98.19 74 ILE A CA 1
ATOM 559 C C . ILE A 1 74 ? -0.694 5.080 4.187 1.00 98.19 74 ILE A C 1
ATOM 561 O O . ILE A 1 74 ? -1.321 4.906 5.234 1.00 98.19 74 ILE A O 1
ATOM 565 N N . LYS A 1 75 ? -0.578 6.290 3.621 1.00 98.19 75 LYS A N 1
ATOM 566 C CA . LYS A 1 75 ? -1.194 7.498 4.183 1.00 98.19 75 LYS A CA 1
ATOM 567 C C . LYS A 1 75 ? -2.717 7.365 4.255 1.00 98.19 75 LYS A C 1
ATOM 569 O O . LYS A 1 75 ? -3.302 7.667 5.292 1.00 98.19 75 LYS A O 1
ATOM 574 N N . ASN A 1 76 ? -3.345 6.929 3.168 1.00 97.88 76 ASN A N 1
ATOM 575 C CA . ASN A 1 76 ? -4.797 6.804 3.088 1.00 97.88 76 ASN A CA 1
ATOM 576 C C . ASN A 1 76 ? -5.313 5.700 4.020 1.00 97.88 76 ASN A C 1
ATOM 578 O O . ASN A 1 76 ? -6.258 5.936 4.762 1.00 97.88 76 ASN A O 1
ATOM 582 N N . ALA A 1 77 ? -4.637 4.552 4.065 1.00 96.56 77 ALA A N 1
ATOM 583 C CA . ALA A 1 77 ? -4.949 3.446 4.965 1.00 96.56 77 ALA A CA 1
ATOM 584 C C . ALA A 1 77 ? -4.865 3.854 6.445 1.00 96.56 77 ALA A C 1
ATOM 586 O O . ALA A 1 77 ? -5.775 3.577 7.226 1.00 96.56 77 ALA A O 1
ATOM 587 N N . THR A 1 78 ? -3.818 4.597 6.813 1.00 95.94 78 THR A N 1
ATOM 588 C CA . THR A 1 78 ? -3.671 5.156 8.167 1.00 95.94 78 THR A CA 1
ATOM 589 C C . THR A 1 78 ? -4.825 6.108 8.504 1.00 95.94 78 THR A C 1
ATOM 591 O O . THR A 1 78 ? -5.378 6.047 9.602 1.00 95.94 78 THR A O 1
ATOM 594 N N . ALA A 1 79 ? -5.230 6.967 7.561 1.00 94.62 79 ALA A N 1
ATOM 595 C CA . ALA A 1 79 ? -6.348 7.890 7.759 1.00 94.62 79 ALA A CA 1
ATOM 596 C C . ALA A 1 79 ? -7.700 7.166 7.898 1.00 94.62 79 ALA A C 1
ATOM 598 O O . ALA A 1 79 ? -8.554 7.621 8.664 1.00 94.62 79 ALA A O 1
ATOM 599 N N . THR A 1 80 ? -7.893 6.038 7.206 1.00 92.56 80 THR A N 1
ATOM 600 C CA . THR A 1 80 ? -9.086 5.190 7.347 1.00 92.56 80 THR A CA 1
ATOM 601 C C . THR A 1 80 ? -9.219 4.664 8.775 1.00 92.56 80 THR A C 1
ATOM 603 O O . THR A 1 80 ? -10.248 4.900 9.400 1.00 92.56 80 THR A O 1
ATOM 606 N N . ILE A 1 81 ? -8.160 4.071 9.342 1.00 88.88 81 ILE A N 1
ATOM 607 C CA . ILE A 1 81 ? -8.183 3.573 10.731 1.00 88.88 81 ILE A CA 1
ATOM 608 C C . ILE A 1 81 ? -8.511 4.699 11.720 1.00 88.88 81 ILE A C 1
ATOM 610 O O . ILE A 1 81 ? -9.350 4.540 12.605 1.00 88.88 81 ILE A O 1
ATOM 614 N N . GLN A 1 82 ? -7.874 5.862 11.565 1.00 85.75 82 GLN A N 1
ATOM 615 C CA . GLN A 1 82 ? -8.113 7.011 12.445 1.00 85.75 82 GLN A CA 1
ATOM 616 C C . GLN A 1 82 ? -9.560 7.517 12.367 1.00 85.75 82 GLN A C 1
ATOM 618 O O . GLN A 1 82 ? -10.137 7.901 13.386 1.00 85.75 82 GLN A O 1
ATOM 623 N N . SER A 1 83 ? -10.145 7.505 11.168 1.00 82.88 83 SER A N 1
ATOM 624 C CA . SER A 1 83 ? -11.532 7.922 10.948 1.00 82.88 83 SER A CA 1
ATOM 625 C C . SER A 1 83 ? -12.519 6.944 11.584 1.00 82.88 83 SER A C 1
ATOM 627 O O . SER A 1 83 ? -13.468 7.383 12.233 1.00 82.88 83 SER A O 1
ATOM 629 N N . ASP A 1 84 ? -12.268 5.639 11.470 1.00 75.00 84 ASP A N 1
ATOM 630 C CA . ASP A 1 84 ? -13.113 4.607 12.077 1.00 75.00 84 ASP A CA 1
ATOM 631 C C . ASP A 1 84 ? -13.109 4.713 13.608 1.00 75.00 84 ASP A C 1
ATOM 633 O O . ASP A 1 84 ? -14.169 4.708 14.238 1.00 75.00 84 ASP A O 1
ATOM 637 N N . VAL A 1 85 ? -11.936 4.906 14.223 1.00 72.81 85 VAL A N 1
ATOM 638 C CA . VAL A 1 85 ? -11.816 5.122 15.677 1.00 72.81 85 VAL A CA 1
ATOM 639 C C . VAL A 1 85 ? -12.600 6.360 16.124 1.00 72.81 85 VAL A C 1
ATOM 641 O O . VAL A 1 85 ? -13.318 6.313 17.126 1.00 72.81 85 VAL A O 1
ATOM 644 N N . ALA A 1 86 ? -12.506 7.464 15.377 1.00 70.75 86 ALA A N 1
ATOM 645 C CA . ALA A 1 86 ? -13.252 8.682 15.683 1.00 70.75 86 ALA A CA 1
ATOM 646 C C . ALA A 1 86 ? -14.772 8.472 15.570 1.00 70.75 86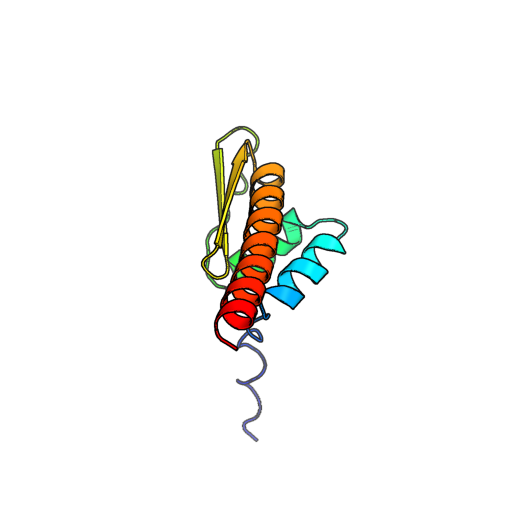 ALA A C 1
ATOM 648 O O . ALA A 1 86 ? -15.520 8.938 16.430 1.00 70.75 86 ALA A O 1
ATOM 649 N N . ALA A 1 87 ? -15.233 7.737 14.554 1.00 68.88 87 ALA A N 1
ATOM 650 C CA . ALA A 1 87 ? -16.647 7.421 14.376 1.00 68.88 87 ALA A CA 1
ATOM 651 C C . ALA A 1 87 ? -17.203 6.577 15.537 1.00 68.88 87 ALA A C 1
ATOM 653 O O . ALA A 1 87 ? -18.276 6.889 16.054 1.00 68.88 87 ALA A O 1
ATOM 654 N N . TYR A 1 88 ? -16.459 5.568 16.004 1.00 65.75 88 TYR A N 1
ATOM 655 C CA . TYR A 1 88 ? -16.846 4.771 17.176 1.00 65.75 88 TYR A CA 1
ATOM 656 C C . TYR A 1 88 ? -16.867 5.594 18.472 1.00 65.75 88 TYR A C 1
ATOM 658 O O . TYR A 1 88 ? -17.781 5.437 19.283 1.00 65.75 88 TYR A O 1
ATOM 666 N N . SER A 1 89 ? -15.904 6.503 18.656 1.00 65.75 89 SER A N 1
ATOM 667 C CA . SER A 1 89 ? -15.836 7.366 19.843 1.00 65.75 89 SER A CA 1
ATOM 668 C C . SER A 1 89 ? -16.963 8.400 19.921 1.00 65.75 89 SER A C 1
ATOM 670 O O . SER A 1 89 ? -17.258 8.865 21.015 1.00 65.75 89 SER A O 1
ATOM 672 N N . LEU A 1 90 ? -17.563 8.796 18.795 1.00 70.00 90 LEU A N 1
ATOM 673 C CA . LEU A 1 90 ? -18.713 9.711 18.766 1.00 70.00 90 LEU A CA 1
ATOM 674 C C . LEU A 1 90 ? -20.058 8.988 18.931 1.00 70.00 90 LEU A C 1
ATOM 676 O O . LEU A 1 90 ? -21.071 9.635 19.190 1.00 70.00 90 LEU A O 1
ATOM 680 N N . ALA A 1 91 ? -20.074 7.667 18.748 1.00 61.38 91 ALA A N 1
ATOM 681 C CA . ALA A 1 91 ? -21.263 6.826 18.850 1.00 61.38 91 ALA A CA 1
ATOM 682 C C . ALA A 1 91 ? -21.414 6.120 20.216 1.00 61.38 91 ALA A C 1
ATOM 684 O O . ALA A 1 91 ? -22.417 5.433 20.418 1.00 61.38 91 ALA A O 1
ATOM 685 N N . SER A 1 92 ? -20.438 6.273 21.122 1.00 57.38 92 SER A N 1
ATOM 686 C CA . SER A 1 92 ? -20.387 5.661 22.465 1.00 57.38 92 SER A CA 1
ATOM 687 C C . SER A 1 92 ? -20.546 6.708 23.563 1.00 57.38 92 SER A C 1
ATOM 689 O O . SER A 1 92 ? -21.148 6.370 24.605 1.00 57.38 92 SER A O 1
#